Protein AF-A0AAF6BWP4-F1 (afdb_monomer_lite)

Sequence (128 aa):
MYNGLGLQTPRGSGTNGYIQTNKFFVKSRPLKSEARDFQNGQGQGGLSRKANKEILEDDRKRQIELKLTQLEDELLEQGSSLEDVAESVESSRKVLEAFSSENGNTTTSTRYNVSDKRMKAFVQSGII

Radius of gyration: 30.4 Å; chains: 1; bounding box: 49×25×91 Å

pLDDT: mean 73.52, std 17.71, range [36.41, 94.5]

InterPro domains:
  IPR013170 mRNA splicing factor Cwf21 domain [PF08312] (56-97)
  IPR013170 mRNA splicing factor Cwf21 domain [SM01115] (56-101)
  IPR051372 Pre-mRNA-splicing factor CWC21 [PTHR36562] (1-109)

Secondary structure (DSSP, 8-state):
-BTTBS-S-STTTTS-------TT--PPPP---------TTTT-TT--SPPPHHHHHHHHHHHHHHHHHHHHHHHHHTT--HHHHHHHHHHHHHHHHHHHHHTTT--------TT-HHHHHHHHTT--

Organism: NCBI:txid1480154

Structure (mmCIF, N/CA/C/O backbone):
data_AF-A0AAF6BWP4-F1
#
_entry.id   AF-A0AAF6BWP4-F1
#
loop_
_atom_site.group_PDB
_atom_site.id
_atom_site.type_symbol
_atom_site.label_atom_id
_atom_site.label_alt_id
_atom_site.label_comp_id
_atom_site.label_asym_id
_atom_site.label_entity_id
_atom_site.label_seq_id
_atom_site.pdbx_PDB_ins_code
_atom_site.Cartn_x
_atom_site.Cartn_y
_atom_site.Cartn_z
_atom_site.occupancy
_atom_site.B_iso_or_equiv
_atom_site.auth_seq_id
_atom_site.auth_comp_id
_atom_site.auth_asym_id
_atom_site.auth_atom_id
_atom_site.pdbx_PDB_model_num
ATOM 1 N N . MET A 1 1 ? 19.946 -5.070 -50.035 1.00 80.06 1 MET A N 1
ATOM 2 C CA . MET A 1 1 ? 20.123 -5.230 -48.571 1.00 80.06 1 MET A CA 1
ATOM 3 C C . MET A 1 1 ? 21.023 -4.140 -48.026 1.00 80.06 1 MET A C 1
ATOM 5 O O . MET A 1 1 ? 22.041 -3.846 -48.637 1.00 80.06 1 MET A O 1
ATOM 9 N N . TYR A 1 2 ? 20.654 -3.562 -46.887 1.00 82.00 2 TYR A N 1
ATOM 10 C CA . TYR A 1 2 ? 21.453 -2.567 -46.167 1.00 82.00 2 TYR A CA 1
ATOM 11 C C . TYR A 1 2 ? 21.567 -3.020 -44.709 1.00 82.00 2 TYR A C 1
ATOM 13 O O . TYR A 1 2 ? 20.562 -3.406 -44.119 1.00 82.00 2 TYR A O 1
ATOM 21 N N . ASN A 1 3 ? 22.779 -3.055 -44.146 1.00 87.56 3 ASN A N 1
ATOM 22 C CA . ASN A 1 3 ? 23.057 -3.598 -42.803 1.00 87.56 3 ASN A CA 1
ATOM 23 C C . ASN A 1 3 ? 22.506 -5.023 -42.560 1.00 87.56 3 ASN A C 1
ATOM 25 O O . ASN A 1 3 ? 22.080 -5.344 -41.456 1.00 87.56 3 ASN A O 1
ATOM 29 N N . GLY A 1 4 ? 22.458 -5.865 -43.601 1.00 88.56 4 GLY A N 1
ATOM 30 C CA . GLY A 1 4 ? 21.884 -7.218 -43.522 1.00 88.56 4 GLY A CA 1
ATOM 31 C C . GLY A 1 4 ? 20.356 -7.268 -43.376 1.00 88.56 4 GLY A C 1
ATOM 32 O O . GLY A 1 4 ? 19.800 -8.349 -43.223 1.00 88.56 4 GLY A O 1
ATOM 33 N N . LEU A 1 5 ? 19.670 -6.123 -43.446 1.00 87.25 5 LEU A N 1
ATOM 34 C CA . LEU A 1 5 ? 18.220 -6.009 -43.300 1.00 87.25 5 LEU A CA 1
ATOM 35 C C . LEU A 1 5 ? 17.537 -5.813 -44.666 1.00 87.25 5 LEU A C 1
ATOM 37 O O . LEU A 1 5 ? 18.070 -5.158 -45.573 1.00 87.25 5 LEU A O 1
ATOM 41 N N . GLY A 1 6 ? 16.327 -6.367 -44.789 1.00 89.06 6 GLY A N 1
ATOM 42 C CA . GLY A 1 6 ? 15.443 -6.219 -45.948 1.00 89.06 6 GLY A CA 1
ATOM 43 C C . GLY A 1 6 ? 15.698 -7.190 -47.105 1.00 89.06 6 GLY A C 1
ATOM 44 O O . GLY A 1 6 ? 16.341 -8.223 -46.944 1.00 89.06 6 GLY A O 1
ATOM 45 N N . LEU A 1 7 ? 15.171 -6.855 -48.287 1.00 90.00 7 LEU A N 1
ATOM 46 C CA . LEU A 1 7 ? 15.236 -7.710 -49.477 1.00 90.00 7 LEU A CA 1
ATOM 47 C C . LEU A 1 7 ? 16.584 -7.599 -50.214 1.00 90.00 7 LEU A C 1
ATOM 49 O O . LEU A 1 7 ? 17.190 -6.522 -50.301 1.00 90.00 7 LEU A O 1
ATOM 53 N N . GLN A 1 8 ? 17.042 -8.721 -50.785 1.00 90.25 8 GLN A N 1
ATOM 54 C CA . GLN A 1 8 ? 18.218 -8.766 -51.664 1.00 90.25 8 GLN A CA 1
ATOM 55 C C . GLN A 1 8 ? 17.955 -8.023 -52.970 1.00 90.25 8 GLN A C 1
ATOM 57 O O . GLN A 1 8 ? 18.729 -7.141 -53.336 1.00 90.25 8 GLN A O 1
ATOM 62 N N . THR A 1 9 ? 16.827 -8.324 -53.614 1.00 88.75 9 THR A N 1
ATOM 63 C CA . THR A 1 9 ? 16.300 -7.562 -54.746 1.00 88.75 9 THR A CA 1
ATOM 64 C C . THR A 1 9 ? 14.785 -7.389 -54.579 1.00 88.75 9 THR A C 1
ATOM 66 O O . THR A 1 9 ? 14.130 -8.297 -54.067 1.00 88.75 9 THR A O 1
ATOM 69 N N . PRO A 1 10 ? 14.202 -6.243 -54.978 1.00 86.94 10 PRO A N 1
ATOM 70 C CA . PRO A 1 10 ? 12.747 -6.050 -54.951 1.00 86.94 10 PRO A CA 1
ATOM 71 C C . PRO A 1 10 ? 12.027 -6.823 -56.072 1.00 86.94 10 PRO A C 1
ATOM 73 O O . PRO A 1 10 ? 10.811 -7.017 -56.028 1.00 86.94 10 PRO A O 1
ATOM 76 N N . ARG A 1 11 ? 12.766 -7.290 -57.088 1.00 92.94 11 ARG A N 1
ATOM 77 C CA . ARG A 1 11 ? 12.226 -8.068 -58.208 1.00 92.94 11 ARG A CA 1
ATOM 78 C C . ARG A 1 11 ? 11.705 -9.415 -57.704 1.00 92.94 11 ARG A C 1
ATOM 80 O O . ARG A 1 11 ? 12.405 -10.127 -56.999 1.00 92.94 11 ARG A O 1
ATOM 87 N N . GLY A 1 12 ? 10.472 -9.758 -58.071 1.00 93.56 12 GLY A N 1
ATOM 88 C CA . GLY A 1 12 ? 9.809 -10.984 -57.609 1.00 93.56 12 GLY A CA 1
ATOM 89 C C . GLY A 1 12 ? 9.146 -10.878 -56.230 1.00 93.56 12 GLY A C 1
ATOM 90 O O . GLY A 1 12 ? 8.382 -11.765 -55.877 1.00 93.56 12 GLY A O 1
ATOM 91 N N . SER A 1 13 ? 9.352 -9.785 -55.481 1.00 91.75 13 SER A N 1
ATOM 92 C CA . SER A 1 13 ? 8.660 -9.554 -54.201 1.00 91.75 13 SER A CA 1
ATOM 93 C C . SER A 1 13 ? 7.248 -8.979 -54.367 1.00 91.75 13 SER A C 1
ATOM 95 O O . SER A 1 13 ? 6.493 -8.968 -53.398 1.00 91.75 13 SER A O 1
ATOM 97 N N . GLY A 1 14 ? 6.903 -8.438 -55.541 1.00 94.50 14 GLY A N 1
ATOM 98 C CA . GLY A 1 14 ? 5.615 -7.766 -55.764 1.00 94.50 14 GLY A CA 1
ATOM 99 C C . GLY A 1 14 ? 5.451 -6.434 -55.012 1.00 94.50 14 GLY A C 1
ATOM 100 O O . GLY A 1 14 ? 4.345 -5.914 -54.934 1.00 94.50 14 GLY A O 1
ATOM 101 N N . THR A 1 15 ? 6.534 -5.873 -54.462 1.00 92.69 15 THR A N 1
ATOM 102 C CA . THR A 1 15 ? 6.553 -4.582 -53.751 1.00 92.69 15 THR A CA 1
ATOM 103 C C . THR A 1 15 ? 7.674 -3.685 -54.287 1.00 92.69 15 THR A C 1
ATOM 105 O O . THR A 1 15 ? 8.535 -4.133 -55.043 1.00 92.69 15 THR A O 1
ATOM 108 N N . ASN A 1 16 ? 7.696 -2.412 -53.882 1.00 91.44 16 ASN A N 1
ATOM 109 C CA . ASN A 1 16 ? 8.752 -1.464 -54.261 1.00 91.44 16 ASN A CA 1
ATOM 110 C C . ASN A 1 16 ? 10.081 -1.661 -53.493 1.00 91.44 16 ASN A C 1
ATOM 112 O O . ASN A 1 16 ? 11.054 -0.968 -53.783 1.00 91.44 16 ASN A O 1
ATOM 116 N N . GLY A 1 17 ? 10.139 -2.580 -52.520 1.00 91.56 17 GLY A N 1
ATOM 117 C CA . GLY A 1 17 ? 11.333 -2.842 -51.711 1.00 91.56 17 GLY A CA 1
ATOM 118 C C . GLY A 1 17 ? 11.659 -1.785 -50.653 1.00 91.56 17 GLY A C 1
ATOM 119 O O . GLY A 1 17 ? 12.783 -1.768 -50.151 1.00 91.56 17 GLY A O 1
ATOM 120 N N . TYR A 1 18 ? 10.717 -0.902 -50.312 1.00 93.06 18 TYR A N 1
ATOM 121 C CA . TYR A 1 18 ? 10.912 0.103 -49.270 1.00 93.06 18 TYR A CA 1
ATOM 122 C C . TYR A 1 18 ? 10.896 -0.528 -47.868 1.00 93.06 18 TYR A C 1
ATOM 124 O O . TYR A 1 18 ? 10.013 -1.315 -47.535 1.00 93.06 18 TYR A O 1
ATOM 132 N N . ILE A 1 19 ? 11.881 -0.178 -47.036 1.00 90.94 19 ILE A N 1
ATOM 133 C CA . ILE A 1 19 ? 12.102 -0.763 -45.706 1.00 90.94 19 ILE A CA 1
ATOM 134 C C . ILE A 1 19 ? 12.055 0.361 -44.666 1.00 90.94 19 ILE A C 1
ATOM 136 O O . ILE A 1 19 ? 12.780 1.347 -44.791 1.00 90.94 19 ILE A O 1
ATOM 140 N N . GLN A 1 20 ? 11.237 0.204 -43.622 1.00 91.94 20 GLN A N 1
ATOM 141 C CA . GLN A 1 20 ? 11.157 1.130 -42.487 1.00 91.94 20 GLN A CA 1
ATOM 142 C C . GLN A 1 20 ? 11.719 0.497 -41.216 1.00 91.94 20 GLN A C 1
ATOM 144 O O . GLN A 1 20 ? 11.631 -0.714 -41.011 1.00 91.94 20 GLN A O 1
ATOM 149 N N . THR A 1 21 ? 12.272 1.325 -40.332 1.00 92.06 21 THR A N 1
ATOM 150 C CA . THR A 1 21 ? 12.656 0.881 -38.992 1.00 92.06 21 THR A CA 1
ATOM 151 C C . THR A 1 21 ? 11.419 0.745 -38.103 1.00 92.06 21 THR A C 1
ATOM 153 O O . THR A 1 21 ? 10.478 1.536 -38.192 1.00 92.06 21 THR A O 1
ATOM 156 N N . ASN A 1 22 ? 11.411 -0.250 -37.212 1.00 92.50 22 ASN A N 1
ATOM 157 C CA . ASN A 1 22 ? 10.343 -0.388 -36.225 1.00 92.50 22 ASN A CA 1
ATOM 158 C C . ASN A 1 22 ? 10.524 0.651 -35.102 1.00 92.50 22 ASN A C 1
ATOM 160 O O . ASN A 1 22 ? 11.440 0.534 -34.289 1.00 92.50 22 ASN A O 1
ATOM 164 N N . LYS A 1 23 ? 9.631 1.648 -35.037 1.00 92.62 23 LYS A N 1
ATOM 165 C CA . LYS A 1 23 ? 9.654 2.714 -34.015 1.00 92.62 23 LYS A CA 1
ATOM 166 C C . LYS A 1 23 ? 9.268 2.241 -32.610 1.00 92.62 23 LYS A C 1
ATOM 168 O O . LYS A 1 23 ? 9.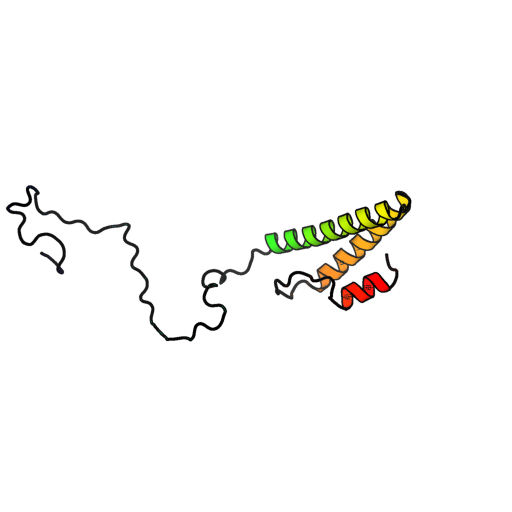611 2.907 -31.641 1.00 92.62 23 LYS A O 1
ATOM 173 N N . PHE A 1 24 ? 8.573 1.111 -32.496 1.00 92.62 24 PHE A N 1
ATOM 174 C CA . PHE A 1 24 ? 8.167 0.520 -31.218 1.00 92.62 24 PHE A CA 1
ATOM 175 C C . PHE A 1 24 ? 9.151 -0.541 -30.721 1.00 92.62 24 PHE A C 1
ATOM 177 O O . PHE A 1 24 ? 8.936 -1.144 -29.671 1.00 92.62 24 PHE A O 1
ATOM 184 N N . PHE A 1 25 ? 10.231 -0.797 -31.462 1.00 88.88 25 PHE A N 1
ATOM 185 C CA . PHE A 1 25 ? 11.230 -1.764 -31.042 1.00 88.88 25 PHE A CA 1
ATOM 186 C C . PHE A 1 25 ? 12.037 -1.219 -29.860 1.00 88.88 25 PHE A C 1
ATOM 188 O O . PHE A 1 25 ? 12.923 -0.376 -30.013 1.00 88.88 25 PHE A O 1
ATOM 195 N N . VAL A 1 26 ? 11.741 -1.726 -28.665 1.00 87.50 26 VAL A N 1
ATOM 196 C CA . VAL A 1 26 ? 12.517 -1.432 -27.461 1.00 87.50 26 VAL A CA 1
ATOM 197 C C . VAL A 1 26 ? 13.768 -2.305 -27.472 1.00 87.50 26 VAL A C 1
ATOM 199 O O . VAL A 1 26 ? 13.696 -3.523 -27.311 1.00 87.50 26 VAL A O 1
ATOM 202 N N . LYS A 1 27 ? 14.938 -1.685 -27.660 1.00 84.25 27 LYS A N 1
ATOM 203 C CA . LYS A 1 27 ? 16.221 -2.391 -27.589 1.00 84.25 27 LYS A CA 1
ATOM 204 C C . LYS A 1 27 ? 16.413 -2.933 -26.171 1.00 84.25 27 LYS A C 1
ATOM 206 O O . LYS A 1 27 ? 16.509 -2.153 -25.223 1.00 84.25 27 LYS A O 1
ATOM 211 N N . SER A 1 28 ? 16.492 -4.258 -26.036 1.00 82.25 28 SER A N 1
ATOM 212 C CA . SER A 1 28 ? 16.857 -4.878 -24.762 1.00 82.25 28 SER A CA 1
ATOM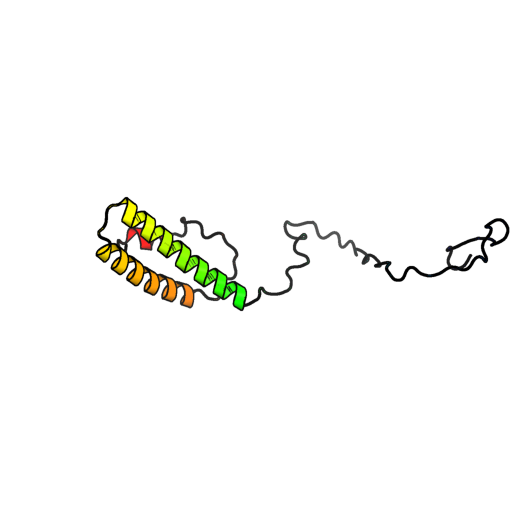 213 C C . SER A 1 28 ? 18.208 -4.328 -24.304 1.00 82.25 28 SER A C 1
ATOM 215 O O . SER A 1 28 ? 19.150 -4.220 -25.098 1.00 82.25 28 SER A O 1
ATOM 217 N N . ARG A 1 29 ? 18.294 -3.929 -23.032 1.00 80.44 29 ARG A N 1
ATOM 218 C CA . ARG A 1 29 ? 19.569 -3.501 -22.454 1.00 80.44 29 ARG A CA 1
ATOM 219 C C . ARG A 1 29 ? 20.508 -4.705 -22.465 1.00 80.44 29 ARG A C 1
ATOM 221 O O . ARG A 1 29 ? 20.084 -5.777 -22.035 1.00 80.44 29 ARG A O 1
ATOM 228 N N . PRO A 1 30 ? 21.759 -4.556 -22.936 1.00 70.19 30 PRO A N 1
ATOM 229 C CA . PRO A 1 30 ? 22.712 -5.644 -22.826 1.00 70.19 30 PRO A CA 1
ATOM 230 C C . PRO A 1 30 ? 22.847 -5.977 -21.341 1.00 70.19 30 PRO A C 1
ATOM 232 O O . PRO A 1 30 ? 23.253 -5.118 -20.552 1.00 70.19 30 PRO A O 1
ATOM 235 N N . LEU A 1 31 ? 22.479 -7.202 -20.959 1.00 61.91 31 LEU A N 1
ATOM 236 C CA . LEU A 1 31 ? 22.934 -7.761 -19.698 1.00 61.91 31 LEU A CA 1
ATOM 237 C C . LEU A 1 31 ? 24.454 -7.799 -19.825 1.00 61.91 31 LEU A C 1
ATOM 239 O O . LEU A 1 31 ? 25.007 -8.683 -20.475 1.00 61.91 31 LEU A O 1
ATOM 243 N N . LYS A 1 32 ? 25.143 -6.816 -19.240 1.00 61.53 32 LYS A N 1
ATOM 244 C CA . LYS A 1 32 ? 26.500 -7.076 -18.782 1.00 61.53 32 LYS A CA 1
ATOM 245 C C . LYS A 1 32 ? 26.325 -8.187 -17.763 1.00 61.53 32 LYS A C 1
ATOM 247 O O . LYS A 1 32 ? 25.863 -7.930 -16.655 1.00 61.53 32 LYS A O 1
ATOM 252 N N . SER A 1 33 ? 26.589 -9.416 -18.187 1.00 54.81 33 SER A N 1
ATOM 253 C CA . SER A 1 33 ? 26.725 -10.567 -17.313 1.00 54.81 33 SER A CA 1
ATOM 254 C C . SER A 1 33 ? 27.997 -10.373 -16.493 1.00 54.81 33 SER A C 1
ATOM 256 O O . SER A 1 33 ? 28.981 -11.084 -16.652 1.00 54.81 33 SER A O 1
ATOM 258 N N . GLU A 1 34 ? 27.980 -9.375 -15.616 1.00 55.31 34 GLU A N 1
ATOM 259 C CA . GLU A 1 34 ? 28.587 -9.572 -14.319 1.00 55.31 34 GLU A CA 1
ATOM 260 C C . GLU A 1 34 ? 27.756 -10.708 -13.735 1.00 55.31 34 GLU A C 1
ATOM 262 O O . GLU A 1 34 ? 26.584 -10.512 -13.404 1.00 55.31 34 GLU A O 1
ATOM 267 N N . ALA A 1 35 ? 28.306 -11.919 -13.739 1.00 50.00 35 ALA A N 1
ATOM 268 C CA . ALA A 1 35 ? 27.761 -13.044 -13.001 1.00 50.00 35 ALA A CA 1
ATOM 269 C C . ALA A 1 35 ? 27.850 -12.693 -11.509 1.00 50.00 35 ALA A C 1
ATOM 271 O O . ALA A 1 35 ? 28.698 -13.175 -10.772 1.00 50.00 35 ALA A O 1
ATOM 272 N N . ARG A 1 36 ? 27.019 -11.746 -11.076 1.00 52.03 36 ARG A N 1
ATOM 273 C CA . ARG A 1 36 ? 26.668 -11.564 -9.685 1.00 52.03 36 ARG A CA 1
ATOM 274 C C . ARG A 1 36 ? 25.729 -12.716 -9.438 1.00 52.03 36 ARG A C 1
ATOM 276 O O . ARG A 1 36 ? 24.599 -12.686 -9.923 1.00 52.03 36 ARG A O 1
ATOM 283 N N . ASP A 1 37 ? 26.247 -13.732 -8.761 1.00 50.16 37 ASP A N 1
ATOM 284 C CA . ASP A 1 37 ? 25.462 -14.781 -8.135 1.00 50.16 37 ASP A CA 1
ATOM 285 C C . ASP A 1 37 ? 24.118 -14.193 -7.720 1.00 50.16 37 ASP A C 1
ATOM 287 O O . ASP A 1 37 ? 24.069 -13.140 -7.070 1.00 50.16 37 ASP A O 1
ATOM 291 N N . PHE A 1 38 ? 23.033 -14.817 -8.172 1.00 49.84 38 PHE A N 1
ATOM 292 C CA . PHE A 1 38 ? 21.683 -14.465 -7.766 1.00 49.84 38 PHE A CA 1
ATOM 293 C C . PHE A 1 38 ? 21.543 -14.776 -6.268 1.00 49.84 38 PHE A C 1
ATOM 295 O O . PHE A 1 38 ? 20.895 -15.736 -5.867 1.00 49.84 38 PHE A O 1
ATOM 302 N N . GLN A 1 39 ? 22.179 -13.967 -5.421 1.00 52.34 39 GLN A N 1
ATOM 303 C CA . GLN A 1 39 ? 21.847 -13.849 -4.020 1.00 52.34 39 GLN A CA 1
ATOM 304 C C . GLN A 1 39 ? 20.421 -13.315 -3.967 1.00 52.34 39 GLN A C 1
ATOM 306 O O . GLN A 1 39 ? 20.108 -12.274 -4.552 1.00 52.34 39 GLN A O 1
ATOM 311 N N . ASN A 1 40 ? 19.567 -14.090 -3.302 1.00 52.12 40 ASN A N 1
ATOM 312 C CA . ASN A 1 40 ? 18.209 -13.777 -2.877 1.00 52.12 40 ASN A CA 1
ATOM 313 C C . ASN A 1 40 ? 17.927 -12.261 -2.853 1.00 52.12 40 ASN A C 1
ATOM 315 O O . ASN A 1 40 ? 18.281 -11.584 -1.892 1.00 52.12 40 ASN A O 1
ATOM 319 N N . GLY A 1 41 ? 17.303 -11.718 -3.907 1.00 55.50 41 GLY A N 1
ATOM 320 C CA . GLY A 1 41 ? 16.901 -10.303 -3.928 1.00 55.50 41 GLY A CA 1
ATOM 321 C C . GLY A 1 41 ? 16.926 -9.589 -5.280 1.00 55.50 41 GLY A C 1
ATOM 322 O O . GLY A 1 41 ? 16.281 -8.553 -5.424 1.00 55.50 41 GLY A O 1
ATOM 323 N N . GLN A 1 42 ? 17.574 -10.135 -6.314 1.00 51.75 42 GLN A N 1
ATOM 324 C CA . GLN A 1 42 ? 17.694 -9.463 -7.624 1.00 51.75 42 GLN A CA 1
ATOM 325 C C . GLN A 1 42 ? 16.413 -9.453 -8.496 1.00 51.75 42 GLN A C 1
ATOM 327 O O . GLN A 1 42 ? 16.467 -9.147 -9.682 1.00 51.75 42 GLN A O 1
ATOM 332 N N . GLY A 1 43 ? 15.241 -9.733 -7.917 1.00 51.31 43 GLY A N 1
ATOM 333 C CA . GLY A 1 43 ? 13.929 -9.424 -8.507 1.00 51.31 43 GLY A CA 1
ATOM 334 C C . GLY A 1 43 ? 13.397 -8.033 -8.125 1.00 51.31 43 GLY A C 1
ATOM 335 O O . GLY A 1 43 ? 12.369 -7.602 -8.635 1.00 51.31 43 GLY A O 1
ATOM 336 N N . GLN A 1 44 ? 14.089 -7.307 -7.240 1.00 54.03 44 GLN A N 1
ATOM 337 C CA . GLN A 1 44 ? 13.665 -5.999 -6.721 1.00 54.03 44 GLN A CA 1
ATOM 338 C C . GLN A 1 44 ? 14.168 -4.797 -7.541 1.00 54.03 44 GLN A C 1
ATOM 340 O O . GLN A 1 44 ? 14.165 -3.661 -7.063 1.00 54.03 44 GLN A O 1
ATOM 345 N N . GLY A 1 45 ? 14.560 -5.010 -8.802 1.00 48.19 45 GLY A N 1
ATOM 346 C CA . GLY A 1 45 ? 15.067 -3.987 -9.731 1.00 48.19 45 GLY A CA 1
ATOM 347 C C . GLY A 1 45 ? 14.058 -2.908 -10.166 1.00 48.19 45 GLY A C 1
ATOM 348 O O . GLY A 1 45 ? 14.217 -2.325 -11.234 1.00 48.19 45 GLY A O 1
ATOM 349 N N . GLY A 1 46 ? 13.023 -2.648 -9.362 1.00 52.12 46 GLY A N 1
ATOM 350 C CA . GLY A 1 46 ? 12.047 -1.568 -9.522 1.00 52.12 46 GLY A CA 1
ATOM 351 C C . GLY A 1 46 ? 11.758 -0.777 -8.236 1.00 52.12 46 GLY A C 1
ATOM 352 O O . GLY A 1 46 ? 11.055 0.226 -8.300 1.00 52.12 46 GLY A O 1
ATOM 353 N N . LEU A 1 47 ? 12.317 -1.161 -7.079 1.00 54.00 47 LEU A N 1
ATOM 354 C CA . LEU A 1 47 ? 12.018 -0.531 -5.779 1.00 54.00 47 LEU A CA 1
ATOM 355 C C . LEU A 1 47 ? 12.969 0.617 -5.400 1.00 54.00 47 LEU A C 1
ATOM 357 O O . LEU A 1 47 ? 13.029 1.029 -4.247 1.00 54.00 47 LEU A O 1
ATOM 361 N N . SER A 1 48 ? 13.713 1.185 -6.355 1.00 55.69 48 SER A N 1
ATOM 362 C CA . SER A 1 48 ? 14.642 2.286 -6.050 1.00 55.69 48 SER A CA 1
ATOM 363 C C . SER A 1 48 ? 13.942 3.611 -5.707 1.00 55.69 48 SER A C 1
ATOM 365 O O . SER A 1 48 ? 14.618 4.583 -5.359 1.00 55.69 48 SER A O 1
ATOM 367 N N . ARG A 1 49 ? 12.608 3.693 -5.805 1.00 64.56 49 ARG A N 1
ATOM 368 C CA . ARG A 1 49 ? 11.858 4.852 -5.318 1.00 64.56 49 ARG A CA 1
ATOM 369 C C . ARG A 1 49 ? 11.415 4.567 -3.888 1.00 64.56 49 ARG A C 1
ATOM 371 O O . ARG A 1 49 ? 10.672 3.618 -3.654 1.00 64.56 49 ARG A O 1
ATOM 378 N N . LYS A 1 50 ? 11.874 5.395 -2.943 1.00 68.19 50 LYS A N 1
ATOM 379 C CA . LYS A 1 50 ? 11.352 5.394 -1.569 1.00 68.19 50 LYS A CA 1
ATOM 380 C C . LYS A 1 50 ? 9.823 5.479 -1.636 1.00 68.19 50 LYS A C 1
ATOM 382 O O . LYS A 1 50 ? 9.302 6.242 -2.452 1.00 68.19 50 LYS A O 1
ATOM 387 N N . ALA A 1 51 ? 9.137 4.685 -0.817 1.00 74.69 51 ALA A N 1
ATOM 388 C CA . ALA A 1 51 ? 7.682 4.716 -0.727 1.00 74.69 51 ALA A CA 1
ATOM 389 C C . ALA A 1 51 ? 7.191 6.152 -0.468 1.00 74.69 51 ALA A C 1
ATOM 391 O O . ALA A 1 51 ? 7.881 6.941 0.188 1.00 74.69 51 ALA A O 1
ATOM 392 N N . ASN A 1 52 ? 6.026 6.502 -1.021 1.00 81.69 52 ASN A N 1
ATOM 393 C CA . ASN A 1 52 ? 5.436 7.816 -0.786 1.00 81.69 52 ASN A CA 1
ATOM 394 C C . ASN A 1 52 ? 5.132 7.958 0.712 1.00 81.69 52 ASN A C 1
ATOM 396 O O . ASN A 1 52 ? 4.534 7.064 1.307 1.00 81.69 52 ASN A O 1
ATOM 400 N N . LYS A 1 53 ? 5.554 9.076 1.308 1.00 83.12 53 LYS A N 1
ATOM 401 C CA . LYS A 1 53 ? 5.369 9.345 2.737 1.00 83.12 53 LYS A CA 1
ATOM 402 C C . LYS A 1 53 ? 3.891 9.343 3.120 1.00 83.12 53 LYS A C 1
ATOM 404 O O . LYS A 1 53 ? 3.551 8.807 4.159 1.00 83.12 53 LYS A O 1
ATOM 409 N N . GLU A 1 54 ? 3.032 9.869 2.252 1.00 83.50 54 GLU A N 1
ATOM 410 C CA . GLU A 1 54 ? 1.582 9.910 2.468 1.00 83.50 54 GLU A CA 1
ATOM 411 C C . GLU A 1 54 ? 0.984 8.505 2.637 1.00 83.50 54 GLU A C 1
ATOM 413 O O . GLU A 1 54 ? 0.277 8.246 3.602 1.00 83.50 54 GLU A O 1
ATOM 418 N N . ILE A 1 55 ? 1.383 7.561 1.778 1.00 84.25 55 ILE A N 1
ATOM 419 C CA . ILE A 1 55 ? 0.925 6.164 1.854 1.00 84.25 55 ILE A CA 1
ATOM 420 C C . ILE A 1 55 ? 1.394 5.505 3.158 1.00 84.25 55 ILE A C 1
ATOM 422 O O . ILE A 1 55 ? 0.644 4.754 3.775 1.00 84.25 55 ILE A O 1
ATOM 426 N N . LEU A 1 56 ? 2.626 5.788 3.592 1.00 84.56 56 LEU A N 1
ATOM 427 C CA . LEU A 1 56 ? 3.159 5.235 4.839 1.00 84.56 56 LEU A CA 1
ATOM 428 C C . LEU A 1 56 ? 2.409 5.754 6.072 1.00 84.56 56 LEU A C 1
ATOM 430 O O . LEU A 1 56 ? 2.154 4.978 6.991 1.00 84.56 56 LEU A O 1
ATOM 434 N N . GLU A 1 57 ? 2.052 7.038 6.096 1.00 85.94 57 GLU A N 1
ATOM 435 C CA . GLU A 1 57 ? 1.265 7.617 7.190 1.00 85.94 57 GLU A CA 1
ATOM 436 C C . GLU A 1 57 ? -0.164 7.054 7.221 1.00 85.94 57 GLU A C 1
ATOM 438 O O . GLU A 1 57 ? -0.684 6.748 8.296 1.00 85.94 57 GLU A O 1
ATOM 443 N N . ASP A 1 58 ? -0.787 6.848 6.060 1.00 87.69 58 ASP A N 1
ATOM 444 C CA . ASP A 1 58 ? -2.125 6.254 5.979 1.00 87.69 58 ASP A CA 1
ATOM 445 C C . ASP A 1 58 ? -2.132 4.790 6.428 1.00 87.69 58 ASP A C 1
ATOM 447 O O . ASP A 1 58 ? -3.010 4.369 7.185 1.00 87.69 58 ASP A O 1
ATOM 451 N N . ASP A 1 59 ? -1.129 4.008 6.027 1.00 85.06 59 ASP A N 1
ATOM 452 C CA . ASP A 1 59 ? -0.993 2.623 6.477 1.00 85.06 59 ASP A CA 1
ATOM 453 C C . ASP A 1 59 ? -0.724 2.535 7.981 1.00 85.06 59 ASP A C 1
ATOM 455 O O . ASP A 1 59 ? -1.252 1.646 8.652 1.00 85.06 59 ASP A O 1
ATOM 459 N N . ARG A 1 60 ? 0.034 3.484 8.535 1.00 86.75 60 ARG A N 1
ATOM 460 C CA . ARG A 1 60 ? 0.247 3.605 9.977 1.00 86.75 60 ARG A CA 1
ATOM 461 C C . ARG A 1 60 ? -1.061 3.895 10.721 1.00 86.75 60 ARG A C 1
ATOM 463 O O . ARG A 1 60 ? -1.352 3.215 11.702 1.00 86.75 60 ARG A O 1
ATOM 470 N N . LYS A 1 61 ? -1.875 4.849 10.253 1.00 88.75 61 LYS A N 1
ATOM 471 C CA . LYS A 1 61 ? -3.203 5.129 10.837 1.00 88.75 61 LYS A CA 1
ATOM 472 C C . LYS A 1 61 ? -4.117 3.912 10.759 1.00 88.75 61 LYS A C 1
ATOM 474 O O . LYS A 1 61 ? -4.729 3.536 11.752 1.00 88.75 61 LYS A O 1
ATOM 479 N N . ARG A 1 62 ? -4.144 3.238 9.607 1.00 90.94 62 ARG A N 1
ATOM 480 C CA . ARG A 1 62 ? -4.931 2.016 9.402 1.00 90.94 62 ARG A CA 1
ATOM 481 C C . ARG A 1 62 ? -4.552 0.912 10.389 1.00 90.94 62 ARG A C 1
ATOM 483 O O . ARG A 1 62 ? -5.426 0.202 10.869 1.00 90.94 62 ARG A O 1
ATOM 490 N N . GLN A 1 63 ? -3.264 0.760 10.697 1.00 86.19 63 GLN A N 1
ATOM 491 C CA . GLN A 1 63 ? -2.796 -0.215 11.687 1.00 86.19 63 GLN A CA 1
ATOM 492 C C . GLN A 1 63 ? -3.243 0.122 13.112 1.00 86.19 63 GLN A C 1
ATOM 494 O O . GLN A 1 63 ? -3.476 -0.797 13.892 1.00 86.19 63 GLN A O 1
ATOM 499 N N . ILE A 1 64 ? -3.340 1.409 13.456 1.00 87.81 64 ILE A N 1
ATOM 500 C CA . ILE A 1 64 ? -3.865 1.846 14.754 1.00 87.81 64 ILE A CA 1
ATOM 501 C C . ILE A 1 64 ? -5.355 1.508 14.834 1.00 87.81 64 ILE A C 1
ATOM 503 O O . ILE A 1 64 ? -5.745 0.792 15.750 1.00 87.81 64 ILE A O 1
ATOM 507 N N . GLU A 1 65 ? -6.153 1.919 13.844 1.00 88.75 65 GLU A N 1
ATOM 508 C CA . GLU A 1 65 ? -7.598 1.640 13.821 1.00 88.75 65 GLU A CA 1
ATOM 509 C C . GLU A 1 65 ? -7.894 0.139 13.851 1.00 88.75 65 GLU A C 1
ATOM 511 O O . GLU A 1 65 ? -8.717 -0.310 14.636 1.00 88.75 65 GLU A O 1
ATOM 516 N N . LEU A 1 66 ? -7.154 -0.666 13.083 1.00 89.25 66 LEU A N 1
ATOM 517 C CA . LEU A 1 66 ? -7.333 -2.118 13.075 1.00 89.25 66 LEU A CA 1
ATOM 518 C C . LEU A 1 66 ? -7.112 -2.748 14.458 1.00 89.25 66 LEU A C 1
ATOM 520 O O . LEU A 1 66 ? -7.824 -3.679 14.819 1.00 89.25 66 LEU A O 1
ATOM 524 N N . LYS A 1 67 ? -6.146 -2.249 15.238 1.00 85.12 67 LYS A N 1
ATOM 525 C CA . LYS A 1 67 ? -5.921 -2.723 16.612 1.00 85.12 67 L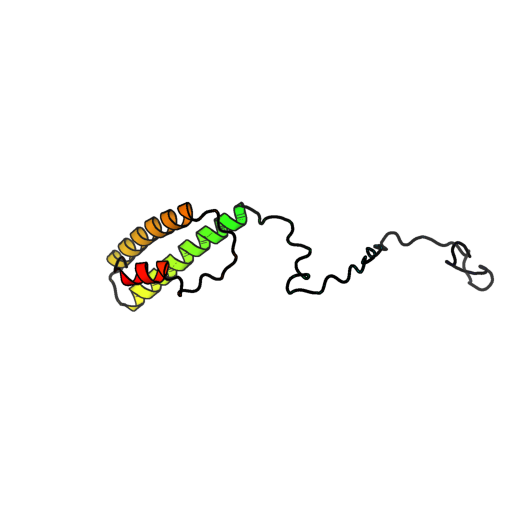YS A CA 1
ATOM 526 C C . LYS A 1 67 ? -7.030 -2.282 17.562 1.00 85.12 67 LYS A C 1
ATOM 528 O O . LYS A 1 67 ? -7.387 -3.054 18.441 1.00 85.12 67 LYS A O 1
ATOM 533 N N . LEU A 1 68 ? -7.553 -1.067 17.397 1.00 87.75 68 LEU A N 1
ATOM 534 C CA . LEU A 1 68 ? -8.670 -0.580 18.207 1.00 87.75 68 LEU A CA 1
ATOM 535 C C . LEU A 1 68 ? -9.933 -1.402 17.943 1.00 87.75 68 LEU A C 1
ATOM 537 O O . LEU A 1 68 ? -10.560 -1.840 18.896 1.00 87.75 68 LEU A O 1
ATOM 541 N N . THR A 1 69 ? -10.244 -1.702 16.679 1.00 87.44 69 THR A N 1
ATOM 542 C CA . THR A 1 69 ? -11.391 -2.555 16.330 1.00 87.44 69 THR A CA 1
ATOM 543 C C . THR A 1 69 ? -11.235 -3.975 16.877 1.00 87.44 69 THR A C 1
ATOM 545 O O . THR A 1 69 ? -12.187 -4.534 17.401 1.00 87.44 69 THR A O 1
ATOM 548 N N . GLN A 1 70 ? -10.029 -4.554 16.817 1.00 86.25 70 GLN A N 1
ATOM 549 C CA . GLN A 1 70 ? -9.769 -5.864 17.431 1.00 86.25 70 GLN A CA 1
ATOM 550 C C . GLN A 1 70 ? -10.000 -5.847 18.945 1.00 86.25 70 GLN A C 1
ATOM 552 O O . GLN A 1 70 ? -10.584 -6.779 19.483 1.00 86.25 70 GLN A O 1
ATOM 557 N N . LEU A 1 71 ? -9.565 -4.783 19.621 1.00 85.25 71 LEU A N 1
ATOM 558 C CA . LEU A 1 71 ? -9.758 -4.614 21.058 1.00 85.25 71 LEU A CA 1
ATOM 559 C C . LEU A 1 71 ? -11.242 -4.429 21.412 1.00 85.25 71 LEU A C 1
ATOM 561 O O . LEU A 1 71 ? -11.706 -5.015 22.386 1.00 85.25 71 LEU A O 1
ATOM 565 N N . GLU A 1 72 ? -11.993 -3.662 20.616 1.00 84.56 72 GLU A N 1
ATOM 566 C CA . GLU A 1 72 ? -13.451 -3.542 20.758 1.00 84.56 72 GLU A CA 1
ATOM 567 C C . GLU A 1 72 ? -14.134 -4.907 20.655 1.00 84.56 72 GLU A C 1
ATOM 569 O O . GLU A 1 72 ? -14.898 -5.273 21.547 1.00 84.56 72 GLU A O 1
ATOM 574 N N . ASP A 1 73 ? -13.822 -5.680 19.612 1.00 87.69 73 ASP A N 1
ATOM 575 C CA . ASP A 1 73 ? -14.395 -7.010 19.399 1.00 87.69 73 ASP A CA 1
ATOM 576 C C . ASP A 1 73 ? -14.072 -7.960 20.571 1.00 87.69 73 ASP A C 1
ATOM 578 O O . ASP A 1 73 ? -14.963 -8.650 21.073 1.00 87.69 73 ASP A O 1
ATOM 582 N N . GLU A 1 74 ? -12.824 -7.958 21.058 1.00 87.19 74 GLU A N 1
ATOM 583 C CA . GLU A 1 74 ? -12.386 -8.784 22.192 1.00 87.19 74 GLU A CA 1
ATOM 584 C C . GLU A 1 74 ? -13.102 -8.413 23.502 1.00 87.19 74 GLU A C 1
ATOM 586 O O . GLU A 1 74 ? -13.529 -9.301 24.245 1.00 87.19 74 GLU A O 1
ATOM 591 N N . LEU A 1 75 ? -13.264 -7.119 23.800 1.00 84.88 75 LEU A N 1
ATOM 592 C CA . LEU A 1 75 ? -13.947 -6.675 25.020 1.00 84.88 75 LEU A CA 1
ATOM 593 C C . LEU A 1 75 ? -15.461 -6.915 24.964 1.00 84.88 75 LEU A C 1
ATOM 595 O O . LEU A 1 75 ? -16.073 -7.225 25.990 1.00 84.88 75 LEU A O 1
ATOM 599 N N . LEU A 1 76 ? -16.067 -6.811 23.778 1.00 84.38 76 LEU A N 1
ATOM 600 C CA . LEU A 1 76 ? -17.474 -7.152 23.571 1.00 84.38 76 LEU A CA 1
ATOM 601 C C . LEU A 1 76 ? -17.718 -8.656 23.741 1.00 84.38 76 LEU A C 1
ATOM 603 O O . LEU A 1 76 ? -18.703 -9.042 24.372 1.00 84.38 76 LEU A O 1
ATOM 607 N N . GLU A 1 77 ? -16.820 -9.511 23.241 1.00 88.12 77 GLU A N 1
ATOM 608 C CA . GLU A 1 77 ? -16.902 -10.966 23.436 1.00 88.12 77 GLU A CA 1
ATOM 609 C C . GLU A 1 77 ? -16.758 -11.358 24.917 1.00 88.12 77 GLU A C 1
ATOM 611 O O . GLU A 1 77 ? -17.428 -12.279 25.389 1.00 88.12 77 GLU A O 1
ATOM 616 N N . GLN A 1 78 ? -15.947 -10.619 25.680 1.00 85.75 78 GLN A N 1
ATOM 617 C CA . GLN A 1 78 ? -15.784 -10.803 27.128 1.00 85.75 78 GLN A CA 1
ATOM 618 C C . GLN A 1 78 ? -16.987 -10.314 27.956 1.00 85.75 78 GLN A C 1
ATOM 620 O O . GLN A 1 78 ? -17.059 -10.599 29.153 1.00 85.75 78 GLN A O 1
ATOM 625 N N . GLY A 1 79 ? -17.955 -9.631 27.335 1.00 83.81 79 GLY A N 1
ATOM 626 C CA . GLY A 1 79 ? -19.174 -9.158 27.993 1.00 83.81 79 GLY A CA 1
ATOM 627 C C . GLY A 1 79 ? -18.994 -7.881 28.817 1.00 83.81 79 GLY A C 1
ATOM 628 O O . GLY A 1 79 ? -19.780 -7.643 29.737 1.00 83.81 79 GLY A O 1
ATOM 629 N N . SER A 1 80 ? -17.977 -7.071 28.510 1.00 82.31 80 SER A N 1
ATOM 630 C CA . SER A 1 80 ? -17.759 -5.764 29.140 1.00 82.31 80 SER A CA 1
ATOM 631 C C . SER A 1 80 ? -18.890 -4.780 28.810 1.00 82.31 80 SER A C 1
ATOM 633 O O . SER A 1 80 ? -19.522 -4.858 27.753 1.00 82.31 80 SER A O 1
ATOM 635 N N . SER A 1 81 ? -19.158 -3.836 29.716 1.00 87.38 81 SER A N 1
ATOM 636 C CA . SER A 1 81 ? -20.128 -2.763 29.466 1.00 87.38 81 SER A CA 1
ATOM 637 C C . SER A 1 81 ? -19.633 -1.849 28.346 1.00 87.38 81 SER A C 1
ATOM 639 O O . SER A 1 81 ? -18.443 -1.556 28.272 1.00 87.38 81 SER A O 1
ATOM 641 N N . LEU A 1 82 ? -20.543 -1.340 27.512 1.00 83.19 82 LEU A N 1
ATOM 642 C CA . LEU A 1 82 ? -20.208 -0.424 26.412 1.00 83.19 82 LEU A CA 1
ATOM 643 C C . LEU A 1 82 ? -19.432 0.819 26.878 1.00 83.19 82 LEU A C 1
ATOM 645 O O . LEU A 1 82 ? -18.584 1.317 26.141 1.00 83.19 82 LEU A O 1
ATOM 649 N N . GLU A 1 83 ? -19.696 1.287 28.099 1.00 85.69 83 GLU A N 1
ATOM 650 C CA . GLU A 1 83 ? -18.997 2.431 28.697 1.00 85.69 83 GLU A CA 1
ATOM 651 C C . GLU A 1 83 ? -17.520 2.105 28.983 1.00 85.69 83 GLU A C 1
ATOM 653 O O . GLU A 1 83 ? -16.628 2.875 28.632 1.00 85.69 83 GLU A O 1
ATOM 658 N N . ASP A 1 84 ? -17.258 0.916 29.537 1.00 82.25 84 ASP A N 1
ATOM 659 C CA . ASP A 1 84 ? -15.908 0.450 29.873 1.00 82.25 84 ASP A CA 1
ATOM 660 C C . ASP A 1 84 ? -15.095 0.162 28.599 1.00 82.25 84 ASP A C 1
ATOM 662 O O . ASP A 1 84 ? -13.896 0.444 28.529 1.00 82.25 84 ASP A O 1
ATOM 666 N N . VAL A 1 85 ? -15.756 -0.362 27.556 1.00 83.88 85 VAL A N 1
ATOM 667 C CA . VAL A 1 85 ? -15.142 -0.560 26.235 1.00 83.88 85 VAL A CA 1
ATOM 668 C C . VAL A 1 85 ? -14.715 0.779 25.639 1.00 83.88 85 VAL A C 1
ATOM 670 O O . VAL A 1 85 ? -13.576 0.907 25.194 1.00 83.88 85 VAL A O 1
ATOM 673 N N . ALA A 1 86 ? -15.584 1.793 25.671 1.00 85.81 86 ALA A N 1
ATOM 674 C CA . ALA A 1 86 ? -15.266 3.112 25.132 1.00 85.81 86 ALA A CA 1
ATOM 675 C C . ALA A 1 86 ? -14.059 3.752 25.842 1.00 85.81 86 ALA A C 1
ATOM 677 O O . ALA A 1 86 ? -13.150 4.257 25.178 1.00 85.81 86 ALA A O 1
ATOM 678 N N . GLU A 1 87 ? -13.997 3.673 27.175 1.00 88.69 87 GLU A N 1
ATOM 679 C CA . GLU A 1 87 ? -12.870 4.207 27.949 1.00 88.69 87 GLU A CA 1
ATOM 680 C C . GLU A 1 87 ? -11.556 3.458 27.647 1.00 88.69 87 GLU A C 1
ATOM 682 O O . GLU A 1 87 ? -10.506 4.080 27.428 1.00 88.69 87 GLU A O 1
ATOM 687 N N . SER A 1 88 ? -11.609 2.125 27.546 1.00 81.44 88 SER A N 1
ATOM 688 C CA . SER A 1 88 ? -10.444 1.294 27.215 1.00 81.44 88 SER A CA 1
ATOM 689 C C . SER A 1 88 ? -9.909 1.574 25.804 1.00 81.44 88 SER A C 1
ATOM 691 O O . SER A 1 88 ? -8.698 1.733 25.604 1.00 81.44 88 SER A O 1
ATOM 693 N N . VAL A 1 89 ? -10.798 1.755 24.825 1.00 86.62 89 VAL A N 1
ATOM 694 C CA . VAL A 1 89 ? -10.440 2.096 23.439 1.00 86.62 89 VAL A CA 1
ATOM 695 C C . VAL A 1 89 ? -9.829 3.492 23.343 1.00 86.62 89 VAL A C 1
ATOM 697 O O . VAL A 1 89 ? -8.809 3.674 22.671 1.00 86.62 89 VAL A O 1
ATOM 700 N N . GLU A 1 90 ? -10.386 4.487 24.038 1.00 87.94 90 GLU A N 1
ATOM 701 C CA . GLU A 1 90 ? -9.824 5.842 24.058 1.00 87.94 90 GLU A CA 1
ATOM 702 C C . GLU A 1 90 ? -8.431 5.890 24.693 1.00 87.94 90 GLU A C 1
ATOM 704 O O . GLU A 1 90 ? -7.536 6.588 24.194 1.00 87.94 90 GLU A O 1
ATOM 709 N N . SER A 1 91 ? -8.225 5.144 25.782 1.00 86.06 91 SER A N 1
ATOM 710 C CA . SER A 1 91 ? -6.914 5.038 26.426 1.00 86.06 91 SER A CA 1
ATOM 711 C C . SER A 1 91 ? -5.896 4.372 25.489 1.00 86.06 91 SER A C 1
ATOM 713 O O . SER A 1 91 ? -4.801 4.904 25.270 1.00 86.06 91 SER A O 1
ATOM 715 N N . SER A 1 92 ? -6.301 3.285 24.829 1.00 85.06 92 SER A N 1
ATOM 716 C CA . SER A 1 92 ? -5.489 2.537 23.871 1.00 85.06 92 SER A CA 1
ATOM 717 C C . SER A 1 92 ? -5.132 3.368 22.640 1.00 85.06 92 SER A C 1
ATOM 719 O O . SER A 1 92 ? -3.991 3.311 22.172 1.00 85.06 92 SER A O 1
ATOM 721 N N . ARG A 1 93 ? -6.051 4.211 22.146 1.00 89.31 93 ARG A N 1
ATOM 722 C CA . ARG A 1 93 ? -5.793 5.134 21.028 1.00 89.31 93 ARG A CA 1
ATOM 723 C C . ARG A 1 93 ? -4.652 6.091 21.359 1.00 89.31 93 ARG A C 1
ATOM 725 O O . ARG A 1 93 ? -3.691 6.176 20.595 1.00 89.31 93 ARG A O 1
ATOM 732 N N . LYS A 1 94 ? -4.703 6.749 22.523 1.00 87.50 94 LYS A N 1
ATOM 733 C CA . LYS A 1 94 ? -3.656 7.694 22.961 1.00 87.50 94 LYS A CA 1
ATOM 734 C C . LYS A 1 94 ? -2.288 7.017 23.062 1.00 87.50 94 LYS A C 1
ATOM 736 O O . LYS A 1 94 ? -1.281 7.589 22.643 1.00 87.50 94 LYS A O 1
ATOM 741 N N . VAL A 1 95 ? -2.244 5.787 23.578 1.00 86.44 95 VAL A N 1
ATOM 742 C CA . VAL A 1 95 ? -0.988 5.036 23.708 1.00 86.44 95 VAL A CA 1
ATOM 743 C C . VAL A 1 95 ? -0.434 4.612 22.346 1.00 86.44 95 VAL A C 1
ATOM 745 O O . VAL A 1 95 ? 0.759 4.789 22.087 1.00 86.44 95 VAL A O 1
ATOM 748 N N . LEU A 1 96 ? -1.276 4.079 21.457 1.00 83.31 96 LEU A N 1
ATOM 749 C CA . LEU A 1 96 ? -0.855 3.630 20.127 1.00 83.31 96 LEU A CA 1
ATOM 750 C C . LEU A 1 96 ? -0.385 4.797 19.247 1.00 83.31 96 LEU A C 1
ATOM 752 O O . LEU A 1 96 ? 0.608 4.660 18.528 1.00 83.31 96 LEU A O 1
ATOM 756 N N . GLU A 1 97 ? -1.035 5.957 19.337 1.00 83.69 97 GLU A N 1
ATOM 757 C CA . GLU A 1 97 ? -0.616 7.179 18.645 1.00 83.69 97 GLU A CA 1
ATOM 758 C C . GLU A 1 97 ? 0.740 7.699 19.145 1.00 83.69 97 GLU A C 1
ATOM 760 O O . GLU A 1 97 ? 1.609 8.036 18.328 1.00 83.69 97 GLU A O 1
ATOM 765 N N . ALA A 1 98 ? 0.958 7.712 20.466 1.00 84.19 98 ALA A N 1
ATOM 766 C CA . ALA A 1 98 ? 2.228 8.106 21.072 1.00 84.19 98 ALA A CA 1
ATOM 767 C C . ALA A 1 98 ? 3.361 7.152 20.660 1.00 84.19 98 ALA A C 1
ATOM 769 O O . ALA A 1 98 ? 4.374 7.584 20.103 1.00 84.19 98 ALA A O 1
ATOM 770 N N . PHE A 1 99 ? 3.153 5.841 20.820 1.00 79.94 99 PHE A N 1
ATOM 771 C CA . PHE A 1 99 ? 4.140 4.818 20.468 1.00 79.94 99 PHE A CA 1
ATOM 772 C C . PHE A 1 99 ? 4.499 4.849 18.983 1.00 79.94 99 PHE A C 1
ATOM 774 O O . PHE A 1 99 ? 5.662 4.710 18.592 1.00 79.94 99 PHE A O 1
ATOM 781 N N . SER A 1 100 ? 3.499 5.033 18.124 1.00 76.44 100 SER A N 1
ATOM 782 C CA . SER A 1 100 ? 3.745 5.056 16.695 1.00 76.44 100 SER A CA 1
ATOM 783 C C . SER A 1 100 ? 4.514 6.314 16.273 1.00 76.44 100 SER A C 1
ATOM 785 O O . SER A 1 100 ? 5.211 6.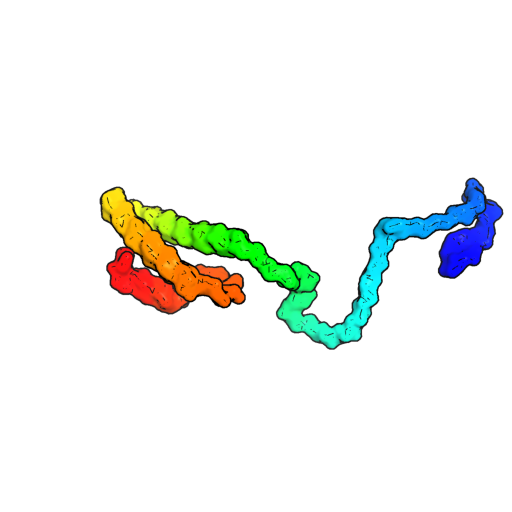271 15.260 1.00 76.44 100 SER A O 1
ATOM 787 N N . SER A 1 101 ? 4.414 7.419 17.029 1.00 72.44 101 SER A N 1
ATOM 788 C CA . SER A 1 101 ? 5.079 8.696 16.716 1.00 72.44 101 SER A CA 1
ATOM 789 C C . SER A 1 101 ? 6.564 8.662 17.046 1.00 72.44 101 SER A C 1
ATOM 791 O O . SER A 1 101 ? 7.363 9.221 16.299 1.00 72.44 101 SER A O 1
ATOM 793 N N . GLU A 1 102 ? 6.944 7.930 18.092 1.00 66.25 102 GLU A N 1
ATOM 794 C CA . GLU A 1 102 ? 8.347 7.727 18.467 1.00 66.25 102 GLU A CA 1
ATOM 795 C C . GLU A 1 102 ? 9.097 6.790 17.505 1.00 66.25 102 GLU A C 1
ATOM 797 O O . GLU A 1 102 ? 10.301 6.937 17.300 1.00 66.25 102 GLU A O 1
ATOM 802 N N . ASN A 1 103 ? 8.399 5.856 16.851 1.00 62.94 103 ASN A N 1
ATOM 803 C CA . ASN A 1 103 ? 9.014 4.836 15.992 1.00 62.94 103 ASN A CA 1
ATOM 804 C C . ASN A 1 103 ? 9.110 5.211 14.499 1.00 62.94 103 ASN A C 1
ATOM 806 O O . ASN A 1 103 ? 9.422 4.352 13.671 1.00 62.94 103 ASN A O 1
ATOM 810 N N . GLY A 1 104 ? 8.884 6.478 14.135 1.00 55.84 104 GLY A N 1
ATOM 811 C CA . GLY A 1 104 ? 8.744 6.971 12.754 1.00 55.84 104 GLY A CA 1
ATOM 812 C C . GLY A 1 104 ? 9.958 6.857 11.812 1.00 55.84 104 GLY A C 1
ATOM 813 O O . GLY A 1 104 ? 10.049 7.634 10.866 1.00 55.84 104 GLY A O 1
ATOM 814 N N . ASN A 1 105 ? 10.910 5.940 12.032 1.00 50.25 105 ASN A N 1
ATOM 815 C CA . ASN A 1 105 ? 12.096 5.830 11.174 1.00 50.25 105 ASN A CA 1
ATOM 816 C C . ASN A 1 105 ? 12.684 4.422 10.956 1.00 50.25 105 ASN A C 1
ATOM 818 O O . ASN A 1 105 ? 13.718 4.299 10.301 1.00 50.25 105 ASN A O 1
ATOM 822 N N . THR A 1 106 ? 12.061 3.340 11.435 1.00 44.56 106 THR A N 1
ATOM 823 C CA . THR A 1 106 ? 12.502 1.977 11.077 1.00 44.56 106 THR A CA 1
ATOM 824 C C . THR A 1 106 ? 11.664 1.433 9.926 1.00 44.56 106 THR A C 1
ATOM 826 O O . THR A 1 106 ? 10.645 0.776 10.098 1.00 44.56 106 THR A O 1
ATOM 829 N N . THR A 1 107 ? 12.108 1.726 8.701 1.00 47.97 107 THR A N 1
ATOM 830 C CA . THR A 1 107 ? 11.615 1.051 7.495 1.00 47.97 107 THR A CA 1
ATOM 831 C C . THR A 1 107 ? 12.100 -0.397 7.500 1.00 47.97 107 THR A C 1
ATOM 833 O O . THR A 1 107 ? 13.107 -0.733 6.885 1.00 47.97 107 THR A O 1
ATOM 836 N N . THR A 1 108 ? 11.378 -1.277 8.179 1.00 39.97 108 THR A N 1
ATOM 837 C CA . THR A 1 108 ? 11.368 -2.698 7.847 1.00 39.97 108 THR A CA 1
ATOM 838 C C . THR A 1 108 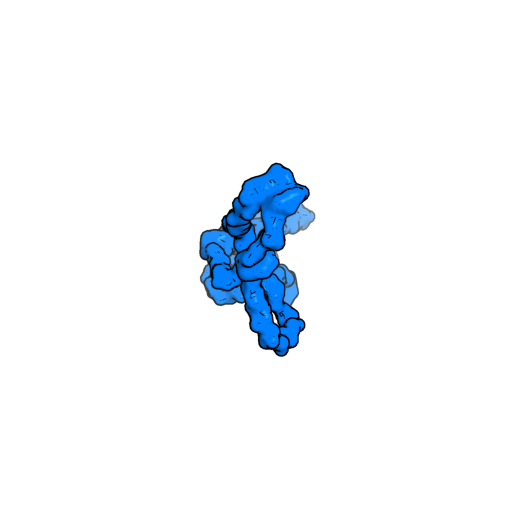? 9.920 -3.125 7.744 1.00 39.97 108 THR A C 1
ATOM 840 O O . THR A 1 108 ? 9.183 -3.145 8.725 1.00 39.97 108 THR A O 1
ATOM 843 N N . SER A 1 109 ? 9.516 -3.455 6.515 1.00 40.72 109 SER A N 1
ATOM 844 C CA . SER A 1 109 ? 8.303 -4.209 6.213 1.00 40.72 109 SER A CA 1
ATOM 845 C C . SER A 1 109 ? 8.427 -5.583 6.874 1.00 40.72 109 SER A C 1
ATOM 847 O O . SER A 1 109 ? 8.788 -6.582 6.260 1.00 40.72 109 SER A O 1
ATOM 849 N N . THR A 1 110 ? 8.220 -5.608 8.180 1.00 36.41 110 THR A N 1
ATOM 850 C CA . THR A 1 110 ? 8.076 -6.816 8.966 1.00 36.41 110 THR A CA 1
ATOM 851 C C . THR A 1 110 ? 6.604 -6.841 9.288 1.00 36.41 110 THR A C 1
ATOM 853 O O . THR A 1 110 ? 6.103 -5.925 9.936 1.00 36.41 110 THR A O 1
ATOM 856 N N . ARG A 1 111 ? 5.889 -7.856 8.793 1.00 41.47 111 ARG A N 1
ATOM 857 C CA . ARG A 1 111 ? 4.573 -8.203 9.339 1.00 41.47 111 ARG A CA 1
ATOM 858 C C . ARG A 1 111 ? 4.718 -8.139 10.857 1.00 41.47 111 ARG A C 1
ATOM 860 O O . ARG A 1 111 ? 5.568 -8.855 11.391 1.00 41.47 111 ARG A O 1
ATOM 867 N N . TYR A 1 112 ? 3.987 -7.238 11.509 1.00 44.34 112 TYR A N 1
ATOM 868 C CA . TYR A 1 112 ? 4.004 -7.105 12.960 1.00 44.34 112 TYR A CA 1
ATOM 869 C C . TYR A 1 112 ? 3.457 -8.410 13.537 1.00 44.34 112 TYR A C 1
ATOM 871 O O . TYR A 1 112 ? 2.254 -8.598 13.674 1.00 44.34 112 TYR A O 1
ATOM 879 N N . ASN A 1 113 ? 4.352 -9.365 13.780 1.00 45.41 113 ASN A N 1
ATOM 880 C CA . ASN A 1 113 ? 4.023 -10.582 14.487 1.00 45.41 113 ASN A CA 1
ATOM 881 C C . ASN A 1 113 ? 3.776 -10.195 15.947 1.00 45.41 113 ASN A C 1
ATOM 883 O O . ASN A 1 113 ? 4.595 -9.516 16.565 1.00 45.41 113 ASN A O 1
ATOM 887 N N . VAL A 1 114 ? 2.679 -10.696 16.509 1.00 45.78 114 VAL A N 1
ATOM 888 C CA . VAL A 1 114 ? 2.263 -10.560 17.921 1.00 45.78 114 VAL A CA 1
ATOM 889 C C . VAL A 1 114 ? 3.330 -11.082 18.917 1.00 45.78 114 VAL A C 1
ATOM 891 O O . VAL A 1 114 ? 3.200 -10.969 20.130 1.00 45.78 114 VAL A O 1
ATOM 894 N N . SER A 1 115 ? 4.439 -11.634 18.420 1.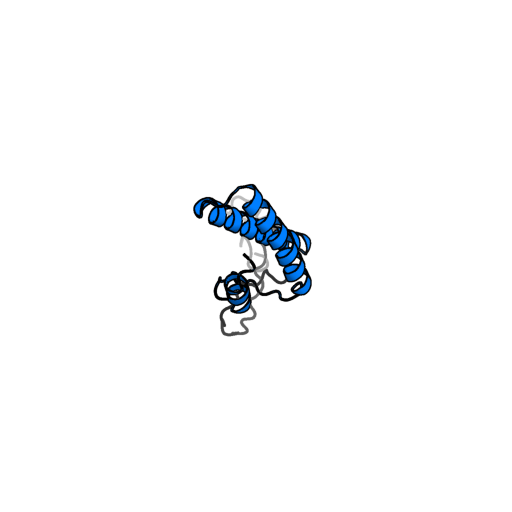00 41.34 115 SER A N 1
ATOM 895 C CA . SER A 1 115 ? 5.601 -12.088 19.183 1.00 41.34 115 SER A CA 1
ATOM 896 C C . SER A 1 115 ? 6.629 -10.999 19.526 1.00 41.34 115 SER A C 1
ATOM 898 O O . SER A 1 115 ? 7.632 -11.325 20.167 1.00 41.34 115 SER A O 1
ATOM 900 N N . ASP A 1 116 ? 6.408 -9.729 19.166 1.00 51.09 116 ASP A N 1
ATOM 901 C CA . ASP A 1 116 ? 7.264 -8.638 19.644 1.00 51.09 116 ASP A CA 1
ATOM 902 C C . ASP A 1 116 ? 7.159 -8.523 21.175 1.00 51.09 116 ASP A C 1
ATOM 904 O O . ASP A 1 116 ? 6.098 -8.228 21.734 1.00 51.09 116 ASP A O 1
ATOM 908 N N . LYS A 1 117 ? 8.271 -8.790 21.874 1.00 53.59 117 LYS A N 1
ATOM 909 C CA . LYS A 1 117 ? 8.335 -8.852 23.345 1.00 53.59 117 LYS A CA 1
ATOM 910 C C . LYS A 1 117 ? 7.816 -7.569 24.001 1.00 53.59 117 LYS A C 1
ATOM 912 O O . LYS A 1 117 ? 7.314 -7.635 25.118 1.00 53.59 117 LYS A O 1
ATOM 917 N N . ARG A 1 118 ? 7.909 -6.427 23.306 1.00 53.81 118 ARG A N 1
ATOM 918 C CA . ARG A 1 118 ? 7.387 -5.132 23.766 1.00 53.81 118 ARG A CA 1
ATOM 919 C C . ARG A 1 118 ? 5.860 -5.060 23.743 1.00 53.81 118 ARG A C 1
ATOM 921 O O . ARG A 1 118 ? 5.279 -4.608 24.721 1.00 53.81 118 ARG A O 1
ATOM 928 N N . MET A 1 119 ? 5.217 -5.568 22.689 1.00 52.34 119 MET A N 1
ATOM 929 C CA . MET A 1 119 ? 3.751 -5.660 22.616 1.00 52.34 119 MET A CA 1
ATOM 930 C C . MET A 1 119 ? 3.213 -6.692 23.610 1.00 52.34 119 MET A C 1
ATOM 932 O O . MET A 1 119 ? 2.213 -6.447 24.274 1.00 52.34 119 MET A O 1
ATOM 936 N N . LYS A 1 120 ? 3.915 -7.820 23.774 1.00 48.03 120 LYS A N 1
ATOM 937 C CA . LYS A 1 120 ? 3.531 -8.870 24.725 1.00 48.03 120 LYS A CA 1
ATOM 938 C C . LYS A 1 120 ? 3.607 -8.400 26.180 1.00 48.03 120 LYS A C 1
ATOM 940 O O . LYS A 1 120 ? 2.728 -8.724 26.964 1.00 48.03 120 LYS A O 1
ATOM 945 N N . ALA A 1 121 ? 4.623 -7.607 26.525 1.00 53.28 121 ALA A N 1
ATOM 946 C CA . ALA A 1 121 ? 4.738 -6.993 27.846 1.00 53.28 121 ALA A CA 1
ATOM 947 C C . ALA A 1 121 ? 3.626 -5.968 28.116 1.00 53.28 121 ALA A C 1
ATOM 949 O O . ALA A 1 121 ? 3.161 -5.888 29.244 1.00 53.28 121 ALA A O 1
ATOM 950 N N . PHE A 1 122 ? 3.183 -5.236 27.088 1.00 52.72 122 PHE A N 1
ATOM 951 C CA . PHE A 1 122 ? 2.117 -4.240 27.208 1.00 52.72 122 PHE A CA 1
ATOM 952 C C . PHE A 1 122 ? 0.731 -4.882 27.399 1.00 52.72 122 PHE A C 1
ATOM 954 O O . PHE A 1 122 ? -0.015 -4.488 28.289 1.00 52.72 122 PHE A O 1
ATOM 961 N N . VAL A 1 123 ? 0.430 -5.939 26.636 1.00 54.50 123 VAL A N 1
ATOM 962 C CA . VAL A 1 123 ? -0.789 -6.754 26.818 1.00 54.50 123 VAL A CA 1
ATOM 963 C C . VAL A 1 123 ? -0.787 -7.458 28.184 1.00 54.50 123 VAL A C 1
ATOM 965 O O . VAL A 1 123 ? -1.822 -7.608 28.816 1.00 54.50 123 VAL A O 1
ATOM 968 N N . GLN A 1 124 ? 0.384 -7.864 28.683 1.00 45.34 124 GLN A N 1
ATOM 969 C CA . GLN A 1 124 ? 0.514 -8.594 29.947 1.00 45.34 124 GLN A CA 1
ATOM 970 C C . GLN A 1 124 ? 0.613 -7.688 31.189 1.00 45.34 124 GLN A C 1
ATOM 972 O O . GLN A 1 124 ? 0.492 -8.188 32.306 1.00 45.34 124 GLN A O 1
ATOM 977 N N . SER A 1 125 ? 0.812 -6.375 31.020 1.00 49.66 125 SER A N 1
ATOM 978 C CA . SER A 1 125 ? 0.844 -5.402 32.121 1.00 49.66 125 SER A CA 1
ATOM 979 C C . SER A 1 125 ? -0.534 -4.903 32.569 1.00 49.66 125 SER A C 1
ATOM 981 O O . SER A 1 125 ? -0.580 -4.059 33.458 1.00 49.66 125 SER A O 1
ATOM 983 N N . GLY A 1 126 ? -1.636 -5.400 31.991 1.00 47.34 126 GLY A N 1
ATOM 984 C CA . GLY A 1 126 ? -2.994 -5.021 32.410 1.00 47.34 126 GLY A CA 1
ATOM 985 C C . GLY A 1 126 ? -3.298 -3.531 32.221 1.00 47.34 126 GLY A C 1
ATOM 986 O O . GLY A 1 126 ? -3.962 -2.926 33.054 1.00 47.34 126 GLY A O 1
ATOM 987 N N . ILE A 1 127 ? -2.741 -2.926 31.164 1.00 51.44 127 ILE A N 1
ATOM 988 C CA . ILE A 1 127 ? -3.168 -1.606 30.653 1.00 51.44 127 ILE A CA 1
ATOM 989 C C . ILE A 1 127 ? -4.279 -1.783 29.587 1.00 51.44 127 ILE A C 1
ATOM 991 O O . ILE A 1 127 ? -4.733 -0.824 28.975 1.00 51.44 127 ILE A O 1
ATOM 995 N N . ILE A 1 128 ? -4.749 -3.018 29.407 1.00 43.72 128 ILE A N 1
ATOM 996 C CA . ILE A 1 128 ? -6.058 -3.374 28.856 1.00 43.72 128 ILE A CA 1
ATOM 997 C C . ILE A 1 128 ? -6.714 -4.261 29.911 1.00 43.72 128 ILE A C 1
ATOM 999 O O . ILE A 1 128 ? -5.970 -5.110 30.467 1.00 43.72 128 ILE A O 1
#

Foldseek 3Di:
DPPPDWDPDCPPVPDPRDDDDDPPDDDDDPPPPPVPPPDPDVVPVPVPDDPDPVVVVVVLVVVLVVVLVVQLVVCVVVVHDPVVNVVLSVLSSVVSVVVSVVVPPDPDPDPPDCPPVVNVVVVVVPSD